Protein AF-A0A564YKY8-F1 (afdb_monomer_lite)

Secondary structure (DSSP, 8-state):
---GGGSTT-PPP--PPPP-----GGGS-HHHHHHHHTHHHHHHHHHHHHHH----TTS-HHHHHHHHHHHHHHHH-TTS-HHHHHHHHHHHHHHHHHHTHHHHHHHH--SS---GGGS-HHHHHHHHHHHHTTTS---HHHHH--S--

Structure (mmCIF, N/CA/C/O backbone):
data_AF-A0A564YKY8-F1
#
_entry.id   AF-A0A564YKY8-F1
#
loop_
_atom_site.group_PDB
_atom_site.id
_atom_site.type_symbol
_atom_site.label_atom_id
_atom_site.label_alt_id
_atom_site.label_comp_id
_atom_site.label_asym_id
_atom_site.label_entity_id
_atom_site.label_seq_id
_atom_site.pdbx_PDB_ins_code
_atom_site.Cartn_x
_atom_site.Cartn_y
_atom_site.Cartn_z
_atom_site.occupancy
_atom_site.B_iso_or_equiv
_atom_site.auth_seq_id
_atom_site.auth_comp_id
_atom_site.auth_asym_id
_atom_site.auth_atom_id
_atom_site.pdbx_PDB_model_num
ATOM 1 N N . MET A 1 1 ? 55.415 -27.452 -25.670 1.00 50.09 1 MET A N 1
ATOM 2 C CA . MET A 1 1 ? 54.863 -26.343 -24.866 1.00 50.09 1 MET A CA 1
ATOM 3 C C . MET A 1 1 ? 55.168 -25.037 -25.583 1.00 50.09 1 MET A C 1
ATOM 5 O O . MET A 1 1 ? 56.305 -24.812 -25.981 1.00 50.09 1 MET A O 1
ATOM 9 N N . HIS A 1 2 ? 54.107 -24.286 -25.865 1.00 62.62 2 HIS A N 1
ATOM 10 C CA . HIS A 1 2 ? 54.042 -23.061 -26.659 1.00 62.62 2 HIS A CA 1
ATOM 11 C C . HIS A 1 2 ? 55.139 -22.056 -26.311 1.00 62.62 2 HIS A C 1
ATOM 13 O O . HIS A 1 2 ? 55.292 -21.734 -25.142 1.00 62.62 2 HIS A O 1
ATOM 19 N N . ARG A 1 3 ? 55.863 -21.555 -27.324 1.00 77.81 3 ARG A N 1
ATOM 20 C CA . ARG A 1 3 ? 56.866 -20.481 -27.218 1.00 77.81 3 ARG A CA 1
ATOM 21 C C . ARG A 1 3 ? 56.165 -19.163 -26.854 1.00 77.81 3 ARG A C 1
ATOM 23 O O . ARG A 1 3 ? 55.639 -18.511 -27.757 1.00 77.81 3 ARG A O 1
ATOM 30 N N . PRO A 1 4 ? 56.144 -18.745 -25.575 1.00 74.38 4 PRO A N 1
ATOM 31 C CA . PRO A 1 4 ? 55.393 -17.562 -25.152 1.00 74.38 4 PRO A CA 1
ATOM 32 C C . PRO A 1 4 ? 56.036 -16.278 -25.688 1.00 74.38 4 PRO A C 1
ATOM 34 O O . PRO A 1 4 ? 55.355 -15.279 -25.891 1.00 74.38 4 PRO A O 1
ATOM 37 N N . SER A 1 5 ? 57.334 -16.340 -26.009 1.00 79.00 5 SER A N 1
ATOM 38 C CA . SER A 1 5 ? 58.112 -15.280 -26.655 1.00 79.00 5 SER A CA 1
ATOM 39 C C . SER A 1 5 ? 57.585 -14.859 -28.028 1.00 79.00 5 SER A C 1
ATOM 41 O O . SER A 1 5 ? 57.900 -13.764 -28.473 1.00 79.00 5 SER A O 1
ATOM 43 N N . LEU A 1 6 ? 56.771 -15.685 -28.697 1.00 77.75 6 LEU A N 1
ATOM 44 C CA . LEU A 1 6 ? 56.132 -15.302 -29.959 1.00 77.75 6 LEU A CA 1
ATOM 45 C C . LEU A 1 6 ? 54.982 -14.307 -29.754 1.00 77.75 6 LEU A C 1
ATOM 47 O O . LEU A 1 6 ? 54.617 -13.619 -30.696 1.00 77.75 6 LEU A O 1
ATOM 51 N N . TYR A 1 7 ? 54.426 -14.203 -28.543 1.00 74.56 7 TYR A N 1
ATOM 52 C CA . TYR A 1 7 ? 53.244 -13.385 -28.252 1.00 74.56 7 TYR A CA 1
ATOM 53 C C . TYR A 1 7 ? 53.557 -12.092 -27.482 1.00 74.56 7 TYR A C 1
ATOM 55 O O . TYR A 1 7 ? 52.662 -11.282 -27.258 1.00 74.56 7 TYR A O 1
ATOM 63 N N . THR A 1 8 ? 54.818 -11.858 -27.106 1.00 81.19 8 THR A N 1
ATOM 64 C CA . THR A 1 8 ? 55.238 -10.728 -26.252 1.00 81.19 8 THR A CA 1
ATOM 65 C C . THR A 1 8 ? 55.126 -9.353 -26.919 1.00 81.19 8 THR A C 1
ATOM 67 O O . THR A 1 8 ? 55.155 -8.343 -26.223 1.00 81.19 8 THR A O 1
ATOM 70 N N . GLY A 1 9 ? 54.972 -9.296 -28.247 1.00 79.06 9 GLY A N 1
ATOM 71 C CA . GLY A 1 9 ? 54.838 -8.054 -29.022 1.00 79.06 9 GLY A CA 1
ATOM 72 C C . GLY A 1 9 ? 53.466 -7.830 -29.663 1.00 79.06 9 GLY A C 1
ATOM 73 O O . GLY A 1 9 ? 53.285 -6.844 -30.378 1.00 79.06 9 GLY A O 1
ATOM 74 N N . PHE A 1 10 ? 52.496 -8.726 -29.450 1.00 78.00 10 PHE A N 1
ATOM 75 C CA . PHE A 1 10 ? 51.179 -8.590 -30.068 1.00 78.00 10 PHE A CA 1
ATOM 76 C C . PHE A 1 10 ? 50.370 -7.491 -29.375 1.00 78.00 10 PHE A C 1
ATOM 78 O O . PHE A 1 10 ? 49.970 -7.618 -28.219 1.00 78.00 10 PHE A O 1
ATOM 85 N N . ARG A 1 11 ? 50.085 -6.407 -30.105 1.00 78.62 11 ARG A N 1
ATOM 86 C CA . ARG A 1 11 ? 49.063 -5.439 -29.699 1.00 78.62 11 ARG A CA 1
ATOM 87 C C . ARG A 1 11 ? 47.701 -6.001 -30.073 1.00 78.62 11 ARG A C 1
ATOM 89 O O . ARG A 1 11 ? 47.469 -6.334 -31.234 1.00 78.62 11 ARG A O 1
ATOM 96 N N . LEU A 1 12 ? 46.804 -6.104 -29.093 1.00 75.88 12 LEU A N 1
ATOM 97 C CA . LEU A 1 12 ? 45.404 -6.397 -29.376 1.00 75.88 12 LEU A CA 1
ATOM 98 C C . LEU A 1 12 ? 44.888 -5.354 -30.383 1.00 75.88 12 LEU A C 1
ATOM 100 O O . LEU A 1 12 ? 45.153 -4.164 -30.188 1.00 75.88 12 LEU A O 1
ATOM 104 N N . PRO A 1 13 ? 44.159 -5.764 -31.436 1.00 80.56 13 PRO A N 1
ATOM 105 C CA . PRO A 1 13 ? 43.469 -4.803 -32.281 1.00 80.56 13 PRO A CA 1
ATOM 106 C C . PRO A 1 13 ? 42.573 -3.938 -31.395 1.00 80.56 13 PRO A C 1
ATOM 108 O O . PRO A 1 13 ? 42.022 -4.433 -30.406 1.00 80.56 13 PRO A O 1
ATOM 111 N N . ASN A 1 14 ? 42.450 -2.652 -31.732 1.00 75.94 14 ASN A N 1
ATOM 112 C CA . ASN A 1 14 ? 41.589 -1.724 -31.007 1.00 75.94 14 ASN A CA 1
ATOM 113 C C . ASN A 1 14 ? 40.176 -2.311 -30.965 1.00 75.94 14 ASN A C 1
ATOM 115 O O . ASN A 1 14 ? 39.461 -2.298 -31.967 1.00 75.94 14 ASN A O 1
ATOM 119 N N . LYS A 1 15 ? 39.804 -2.884 -29.814 1.00 76.19 15 LYS A N 1
ATOM 120 C CA . LYS A 1 15 ? 38.491 -3.481 -29.598 1.00 76.19 15 LYS A CA 1
ATOM 121 C C . LYS A 1 15 ? 37.486 -2.344 -29.630 1.00 76.19 15 LYS A C 1
ATOM 123 O O . LYS A 1 15 ? 37.312 -1.638 -28.641 1.00 76.19 15 LYS A O 1
ATOM 128 N N . LEU A 1 16 ? 36.860 -2.142 -30.783 1.00 79.06 16 LEU A N 1
ATOM 129 C CA . LEU A 1 16 ? 35.687 -1.294 -30.850 1.00 79.06 16 LEU A CA 1
ATOM 130 C C . LEU A 1 16 ? 34.611 -1.954 -29.980 1.00 79.06 16 LEU A C 1
ATOM 132 O O . LEU A 1 16 ? 34.445 -3.178 -30.056 1.00 79.06 16 LEU A O 1
ATOM 136 N N . PRO A 1 17 ? 33.911 -1.192 -29.124 1.00 81.56 17 PRO A N 1
ATOM 137 C CA . PRO A 1 17 ? 32.778 -1.741 -28.404 1.00 81.56 17 PRO A CA 1
ATOM 138 C C . PRO A 1 17 ? 31.786 -2.330 -29.419 1.00 81.56 17 PRO A C 1
ATOM 140 O O . PRO A 1 17 ? 31.650 -1.783 -30.521 1.00 81.56 17 PRO A O 1
ATOM 143 N N . PRO A 1 18 ? 31.099 -3.434 -29.075 1.00 81.19 18 PRO A N 1
ATOM 144 C CA . PRO A 1 18 ? 30.041 -3.972 -29.915 1.00 81.19 18 PRO A CA 1
ATOM 145 C C . PRO A 1 18 ? 29.064 -2.861 -30.299 1.00 81.19 18 PRO A C 1
ATOM 147 O O . PRO A 1 18 ? 28.774 -1.975 -29.485 1.00 81.19 18 PRO A O 1
ATOM 150 N N . LYS A 1 19 ? 28.562 -2.894 -31.537 1.00 80.81 19 LYS A N 1
ATOM 151 C CA . LYS A 1 19 ? 27.508 -1.969 -31.955 1.00 80.81 19 LYS A CA 1
ATOM 152 C C . LYS A 1 19 ? 26.340 -2.134 -30.986 1.00 80.81 19 LYS A C 1
ATOM 154 O O . LYS A 1 19 ? 25.860 -3.244 -30.775 1.00 80.81 19 LYS A O 1
ATOM 159 N N . LYS A 1 20 ? 25.932 -1.034 -30.353 1.00 79.06 20 LYS A N 1
ATOM 160 C CA . LYS A 1 20 ? 24.782 -1.018 -29.448 1.00 79.06 20 LYS A CA 1
ATOM 161 C C . LYS A 1 20 ? 23.521 -1.088 -30.299 1.00 79.06 20 LYS A C 1
ATOM 163 O O . LYS A 1 20 ? 22.988 -0.056 -30.694 1.00 79.06 20 LYS A O 1
ATOM 168 N N . GLU A 1 21 ? 23.098 -2.295 -30.635 1.00 79.56 21 GLU A N 1
ATOM 169 C CA . GLU A 1 21 ? 21.797 -2.512 -31.252 1.00 79.56 21 GLU A CA 1
ATOM 170 C C . GLU A 1 21 ? 20.733 -2.469 -30.146 1.00 79.56 21 GLU A C 1
ATOM 172 O O . GLU A 1 21 ? 20.902 -3.129 -29.115 1.00 79.56 21 GLU A O 1
ATOM 177 N N . PRO A 1 22 ? 19.686 -1.637 -30.280 1.00 80.00 22 PRO A N 1
ATOM 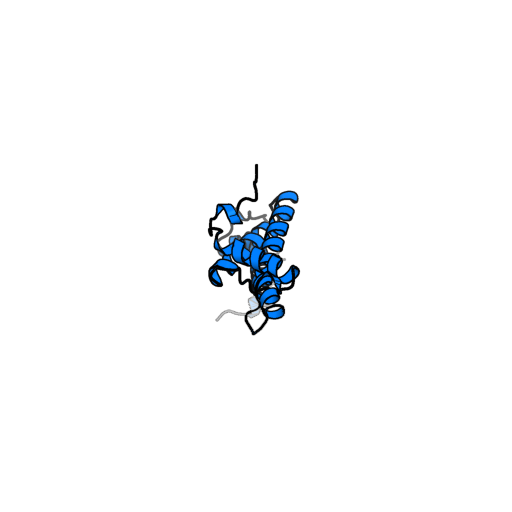178 C CA . PRO A 1 22 ? 18.639 -1.563 -29.274 1.00 80.00 22 PRO A CA 1
ATOM 179 C C . PRO A 1 22 ? 17.833 -2.866 -29.293 1.00 80.00 22 PRO A C 1
ATOM 181 O O . PRO A 1 22 ? 17.082 -3.119 -30.229 1.00 80.00 22 PRO A O 1
ATOM 184 N N . ILE A 1 23 ? 17.995 -3.683 -28.254 1.00 84.50 23 ILE A N 1
ATOM 185 C CA . ILE A 1 23 ? 17.176 -4.879 -28.029 1.00 84.50 23 ILE A CA 1
ATOM 186 C C . ILE A 1 23 ? 15.850 -4.430 -27.426 1.00 84.50 23 ILE A C 1
ATOM 188 O O . ILE A 1 23 ? 15.831 -3.606 -26.502 1.00 84.50 23 ILE A O 1
ATOM 192 N N . ARG A 1 24 ? 14.735 -4.954 -27.934 1.00 89.94 24 ARG A N 1
ATOM 193 C CA . ARG A 1 24 ? 13.430 -4.613 -27.374 1.00 89.94 24 ARG A CA 1
ATOM 194 C C . ARG A 1 24 ? 13.205 -5.371 -26.065 1.00 89.94 24 ARG A C 1
ATOM 196 O O . ARG A 1 24 ? 13.653 -6.499 -25.896 1.00 89.94 24 ARG A O 1
ATOM 203 N N . VAL A 1 25 ? 12.488 -4.762 -25.120 1.00 89.75 25 VAL A N 1
ATOM 204 C CA . VAL A 1 25 ? 12.258 -5.366 -23.792 1.00 89.75 25 VAL A CA 1
ATOM 205 C C . VAL A 1 25 ? 11.485 -6.689 -23.893 1.00 89.75 25 VAL A C 1
ATOM 207 O O . VAL A 1 25 ? 11.732 -7.594 -23.107 1.00 89.75 25 VAL A O 1
ATOM 210 N N . ASP A 1 26 ? 10.593 -6.821 -24.878 1.00 89.69 26 ASP A N 1
ATOM 211 C CA . ASP A 1 26 ? 9.815 -8.031 -25.172 1.00 89.69 26 ASP A CA 1
ATOM 212 C C . ASP A 1 26 ? 10.645 -9.197 -25.729 1.00 89.69 26 ASP A C 1
ATOM 214 O O . ASP A 1 26 ? 10.199 -10.339 -25.676 1.00 89.69 26 ASP A O 1
ATOM 218 N N . GLU A 1 27 ? 11.858 -8.934 -26.211 1.00 92.88 27 GLU A N 1
ATOM 219 C CA . GLU A 1 27 ? 12.774 -9.953 -26.739 1.00 92.88 27 GLU A CA 1
ATOM 220 C C . GLU A 1 27 ? 13.730 -10.494 -25.660 1.00 92.88 27 GLU A C 1
ATOM 222 O O . GLU A 1 27 ? 14.511 -11.414 -25.911 1.00 92.88 27 GLU A O 1
ATOM 227 N N . LEU A 1 28 ? 13.690 -9.929 -24.448 1.00 93.12 28 LEU A N 1
ATOM 228 C CA . LEU A 1 28 ? 14.561 -10.339 -23.352 1.00 93.12 28 LEU A CA 1
ATOM 229 C C . LEU A 1 28 ? 14.123 -11.687 -22.752 1.00 93.12 28 LEU A C 1
ATOM 231 O O . LEU A 1 28 ? 12.928 -11.948 -22.601 1.00 93.12 28 LEU A O 1
ATOM 235 N N . PRO A 1 29 ? 15.076 -12.520 -22.290 1.00 95.06 29 PRO A N 1
ATOM 236 C CA . PRO A 1 29 ? 14.767 -13.650 -21.420 1.00 95.06 29 PRO A CA 1
ATOM 237 C C . PRO A 1 29 ? 13.999 -13.202 -20.171 1.00 95.06 29 PRO A C 1
ATOM 239 O O . PRO A 1 29 ? 14.199 -12.086 -19.686 1.00 95.06 29 PRO A O 1
ATOM 242 N N . LEU A 1 30 ? 13.186 -14.097 -19.598 1.00 94.81 30 LEU A N 1
ATOM 243 C CA . LEU A 1 30 ? 12.297 -13.789 -18.469 1.00 94.81 30 LEU A CA 1
ATOM 244 C C . LEU A 1 30 ? 12.964 -12.982 -17.329 1.00 94.81 30 LEU A C 1
ATOM 246 O O . LEU A 1 30 ? 12.364 -11.992 -16.912 1.00 94.81 30 LEU A O 1
ATOM 250 N N . PRO A 1 31 ? 14.184 -13.306 -16.845 1.00 95.44 31 PRO A N 1
ATOM 251 C CA . PRO A 1 31 ? 14.837 -12.498 -15.811 1.00 95.44 31 PRO A CA 1
ATOM 252 C C . PRO A 1 31 ? 15.075 -11.044 -16.239 1.00 95.44 31 PRO A C 1
ATOM 254 O O . PRO A 1 31 ? 14.742 -10.128 -15.494 1.00 95.44 31 PRO A O 1
ATOM 257 N N . GLY A 1 32 ? 15.577 -10.830 -17.461 1.00 94.62 32 GLY A N 1
ATOM 258 C CA . GLY A 1 32 ? 15.814 -9.492 -18.006 1.00 94.62 32 GLY A CA 1
ATOM 259 C C . GLY A 1 32 ? 14.513 -8.732 -18.250 1.00 94.62 32 GLY A C 1
ATOM 260 O O . GLY A 1 32 ? 14.427 -7.547 -17.943 1.00 94.62 32 GLY A O 1
ATOM 261 N N . TYR A 1 33 ? 13.467 -9.417 -18.719 1.00 94.94 33 TYR A N 1
ATOM 262 C CA . TYR A 1 33 ? 12.140 -8.820 -18.851 1.00 94.94 33 TYR A CA 1
ATOM 263 C C . TYR A 1 33 ? 11.607 -8.328 -17.497 1.00 94.94 33 TYR A C 1
ATOM 265 O O . TYR A 1 33 ? 11.176 -7.180 -17.388 1.00 94.94 33 TYR A O 1
ATOM 273 N N . LEU A 1 34 ? 11.663 -9.155 -16.446 1.00 95.19 34 LEU A N 1
ATOM 274 C CA . LEU A 1 34 ? 11.177 -8.786 -15.110 1.00 95.19 34 LEU A CA 1
ATOM 275 C C . LEU A 1 34 ? 11.986 -7.639 -14.496 1.00 95.19 34 LEU A C 1
ATOM 277 O O . LEU A 1 34 ? 11.401 -6.709 -13.933 1.00 95.19 34 LEU A O 1
ATOM 281 N N . GLU A 1 35 ? 13.310 -7.683 -14.644 1.00 94.69 35 GLU A N 1
ATOM 282 C CA . GLU A 1 35 ? 14.221 -6.643 -14.164 1.00 94.69 35 GLU A CA 1
ATOM 283 C C . GLU A 1 35 ? 13.913 -5.280 -14.800 1.00 94.69 35 GLU A C 1
ATOM 285 O O . GLU A 1 35 ? 13.823 -4.272 -14.101 1.00 94.69 35 GLU A O 1
ATOM 290 N N . GLN A 1 36 ? 13.675 -5.252 -16.114 1.00 92.75 36 GLN A N 1
ATOM 291 C CA . GLN A 1 36 ? 13.434 -4.011 -16.853 1.00 92.75 36 GLN A CA 1
ATOM 292 C C . GLN A 1 36 ? 11.988 -3.498 -16.763 1.00 92.75 36 GLN A C 1
ATOM 294 O O . GLN A 1 36 ? 11.749 -2.315 -17.003 1.00 92.75 36 GLN A O 1
ATOM 299 N N . THR A 1 37 ? 11.010 -4.352 -16.442 1.00 92.62 37 THR A N 1
ATOM 300 C CA . THR A 1 37 ? 9.588 -3.959 -16.452 1.00 92.62 37 THR A CA 1
ATOM 301 C C . THR A 1 37 ? 9.015 -3.668 -15.073 1.00 92.62 37 THR A C 1
ATOM 303 O O . THR A 1 37 ? 8.419 -2.610 -14.883 1.00 92.62 37 THR A O 1
ATOM 306 N N . VAL A 1 38 ? 9.161 -4.590 -14.118 1.00 93.31 38 VAL A N 1
ATOM 307 C CA . VAL A 1 38 ? 8.400 -4.563 -12.856 1.00 93.31 38 VAL A CA 1
ATOM 308 C C . VAL A 1 38 ? 9.273 -4.482 -11.613 1.00 93.31 38 VAL A C 1
ATOM 310 O O . VAL A 1 38 ? 8.766 -4.111 -10.554 1.00 93.31 38 VAL A O 1
ATOM 313 N N . ALA A 1 39 ? 10.567 -4.801 -11.707 1.00 94.88 39 ALA A N 1
ATOM 314 C CA . ALA A 1 39 ? 11.423 -4.938 -10.530 1.00 94.88 39 ALA A CA 1
ATOM 315 C C . ALA A 1 39 ? 11.475 -3.665 -9.675 1.00 94.88 39 ALA A C 1
ATOM 317 O O . ALA A 1 39 ? 11.311 -3.738 -8.459 1.00 94.88 39 ALA A O 1
ATOM 318 N N . ASN A 1 40 ? 11.628 -2.493 -10.299 1.00 94.25 40 ASN A N 1
ATOM 319 C CA . ASN A 1 40 ? 11.680 -1.223 -9.572 1.00 94.25 40 ASN A CA 1
ATOM 320 C C . ASN A 1 40 ? 10.364 -0.909 -8.850 1.00 94.25 40 ASN A C 1
ATOM 322 O O . ASN A 1 40 ? 10.378 -0.650 -7.648 1.00 94.25 40 ASN A O 1
ATOM 326 N N . THR A 1 41 ? 9.230 -1.002 -9.550 1.00 95.06 41 THR A N 1
ATOM 327 C CA . THR A 1 41 ? 7.906 -0.740 -8.964 1.00 95.06 41 THR A CA 1
ATOM 328 C C . THR A 1 41 ? 7.550 -1.746 -7.874 1.00 95.06 41 THR A C 1
ATOM 330 O O . THR A 1 41 ? 6.979 -1.374 -6.854 1.00 95.06 41 THR A O 1
ATOM 333 N N . LEU A 1 42 ? 7.920 -3.018 -8.052 1.00 96.12 42 LEU A N 1
ATOM 334 C CA . LEU A 1 42 ? 7.662 -4.068 -7.071 1.00 96.12 42 LEU A CA 1
ATOM 335 C C . LEU A 1 42 ? 8.518 -3.888 -5.816 1.00 96.12 42 LEU A C 1
ATOM 337 O O . LEU A 1 42 ? 8.006 -4.012 -4.707 1.00 96.12 42 LEU A O 1
ATOM 341 N N . ARG A 1 43 ? 9.801 -3.548 -5.978 1.00 96.56 43 ARG A N 1
ATOM 342 C CA . ARG A 1 43 ? 10.700 -3.230 -4.862 1.00 96.56 43 ARG A CA 1
ATOM 343 C C . ARG A 1 43 ? 10.151 -2.072 -4.030 1.00 96.56 43 ARG A C 1
ATOM 345 O O . ARG A 1 43 ? 10.171 -2.145 -2.806 1.00 96.56 43 ARG A O 1
ATOM 352 N N . GLU A 1 44 ? 9.664 -1.021 -4.681 1.00 96.81 44 GLU A N 1
ATOM 353 C CA . GLU A 1 44 ? 9.080 0.141 -4.002 1.00 96.81 44 GLU A CA 1
ATOM 354 C C . GLU A 1 44 ? 7.774 -0.204 -3.283 1.00 96.81 44 GLU A C 1
ATOM 356 O O . GLU A 1 44 ? 7.641 0.119 -2.104 1.00 96.81 44 GLU A O 1
ATOM 361 N N . ALA A 1 45 ? 6.867 -0.942 -3.928 1.00 96.69 45 ALA A N 1
ATOM 362 C CA . ALA A 1 45 ? 5.624 -1.396 -3.304 1.00 96.69 45 ALA A CA 1
ATOM 363 C C . ALA A 1 45 ? 5.880 -2.316 -2.091 1.00 96.69 45 ALA A C 1
ATOM 365 O O . ALA A 1 45 ? 5.244 -2.171 -1.048 1.00 96.69 45 ALA A O 1
ATOM 366 N N . LEU A 1 46 ? 6.853 -3.230 -2.183 1.00 97.06 46 LEU A N 1
ATOM 367 C CA . LEU A 1 46 ? 7.266 -4.085 -1.063 1.00 97.06 46 LEU A CA 1
ATOM 368 C C . LEU A 1 46 ? 7.907 -3.278 0.075 1.00 97.06 46 LEU A C 1
ATOM 370 O O . LEU A 1 46 ? 7.646 -3.541 1.253 1.00 97.06 46 LEU A O 1
ATOM 374 N N . ALA A 1 47 ? 8.725 -2.276 -0.253 1.00 97.62 47 ALA A N 1
ATOM 375 C CA . ALA A 1 47 ? 9.311 -1.377 0.738 1.00 97.62 47 ALA A CA 1
ATOM 376 C C . ALA A 1 47 ? 8.227 -0.563 1.466 1.00 97.62 47 ALA A C 1
ATOM 378 O O . ALA A 1 47 ? 8.258 -0.464 2.692 1.00 97.62 47 ALA A O 1
ATOM 379 N N . ALA A 1 48 ? 7.232 -0.045 0.741 1.00 96.75 48 ALA A N 1
ATOM 380 C CA . ALA A 1 48 ? 6.084 0.639 1.331 1.00 96.75 48 ALA A CA 1
ATOM 381 C C . ALA A 1 48 ? 5.280 -0.303 2.243 1.00 96.75 48 ALA A C 1
ATOM 383 O O . ALA A 1 48 ? 5.062 0.004 3.416 1.00 96.75 48 ALA A O 1
ATOM 384 N N . CYS A 1 49 ? 4.946 -1.503 1.756 1.00 96.62 49 CYS A N 1
ATOM 385 C CA . CYS A 1 49 ? 4.183 -2.497 2.513 1.00 96.62 49 CYS A CA 1
ATOM 386 C C . CYS A 1 49 ? 4.898 -2.937 3.800 1.00 96.62 49 CYS A C 1
ATOM 388 O O . CYS A 1 49 ? 4.262 -3.100 4.839 1.00 96.62 49 CYS A O 1
ATOM 390 N N . SER A 1 50 ? 6.220 -3.120 3.756 1.00 95.12 50 SER A N 1
ATOM 391 C CA . SER A 1 50 ? 7.014 -3.522 4.928 1.00 95.12 50 SER A CA 1
ATOM 392 C C . SER A 1 50 ? 7.189 -2.402 5.955 1.00 95.12 50 SER A C 1
ATOM 394 O O . SER A 1 50 ? 7.272 -2.685 7.154 1.00 95.12 50 SER A O 1
ATOM 396 N N . LYS A 1 51 ? 7.216 -1.142 5.503 1.00 95.75 51 LYS A N 1
ATOM 397 C CA . LYS A 1 51 ? 7.241 0.039 6.371 1.00 95.75 51 LYS A CA 1
ATOM 398 C C . LYS A 1 51 ? 5.896 0.252 7.066 1.00 95.75 51 LYS A C 1
ATOM 400 O O . LYS A 1 51 ? 5.888 0.510 8.264 1.00 95.75 51 LYS A O 1
ATOM 405 N N . PHE A 1 52 ? 4.793 0.148 6.325 1.00 94.69 52 PHE A N 1
ATOM 406 C CA . PHE A 1 52 ? 3.448 0.405 6.844 1.00 94.69 52 PHE A CA 1
ATOM 407 C C . PHE A 1 52 ? 2.877 -0.774 7.647 1.00 94.69 52 PHE A C 1
ATOM 409 O O . PHE A 1 52 ? 2.215 -0.556 8.652 1.00 94.69 52 PHE A O 1
ATOM 416 N N . ARG A 1 53 ? 3.178 -2.021 7.252 1.00 93.81 53 ARG A N 1
ATOM 417 C CA . ARG A 1 53 ? 2.674 -3.265 7.875 1.00 93.81 53 ARG A CA 1
ATOM 418 C C . ARG A 1 53 ? 1.140 -3.290 7.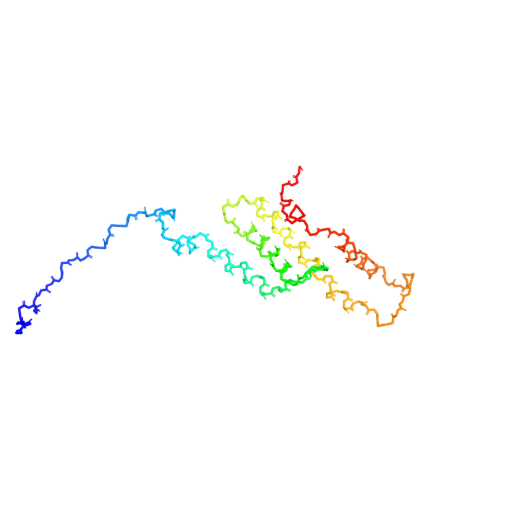979 1.00 93.81 53 ARG A C 1
ATOM 420 O O . ARG A 1 53 ? 0.593 -3.352 9.079 1.00 93.81 53 ARG A O 1
ATOM 427 N N . PRO A 1 54 ? 0.438 -3.266 6.834 1.00 93.50 54 PRO A N 1
ATOM 428 C CA . PRO A 1 54 ? -1.008 -3.094 6.796 1.00 93.50 54 PRO A CA 1
ATOM 429 C C . PRO A 1 54 ? -1.752 -4.207 7.537 1.00 93.50 54 PRO A C 1
ATOM 431 O O . PRO A 1 54 ? -1.637 -5.389 7.199 1.00 93.50 54 PRO A O 1
ATOM 434 N N . LYS A 1 55 ? -2.602 -3.811 8.486 1.00 93.44 55 LYS A N 1
ATOM 435 C CA . LYS A 1 55 ? -3.625 -4.671 9.080 1.00 93.44 55 LYS A CA 1
ATOM 436 C C . LYS A 1 55 ? -4.987 -4.017 8.896 1.00 93.44 55 LYS A C 1
ATOM 438 O O . LYS A 1 55 ? -5.389 -3.160 9.673 1.00 93.44 55 LYS A O 1
ATOM 443 N N . TYR A 1 56 ? -5.700 -4.443 7.861 1.00 93.44 56 TYR A N 1
ATOM 444 C CA . TYR A 1 56 ? -7.029 -3.920 7.594 1.00 93.44 56 TYR A CA 1
ATOM 445 C C . TYR A 1 56 ? -8.056 -4.579 8.534 1.00 93.44 56 TYR A C 1
ATOM 447 O O . TYR A 1 56 ? -7.972 -5.796 8.768 1.00 93.44 56 TYR A O 1
ATOM 455 N N . PRO A 1 57 ? -9.027 -3.821 9.074 1.00 93.12 57 PRO A N 1
ATOM 456 C CA . PRO A 1 57 ? -10.095 -4.365 9.906 1.00 93.12 57 PRO A CA 1
ATOM 457 C C . PRO A 1 57 ? -10.794 -5.564 9.255 1.00 93.12 57 PRO A C 1
ATOM 459 O O . PRO A 1 57 ? -11.133 -5.530 8.078 1.00 93.12 57 PRO A O 1
ATOM 462 N N . PHE A 1 58 ? -11.016 -6.629 10.029 1.00 92.25 58 PHE A N 1
ATOM 463 C CA . PHE A 1 58 ? -11.727 -7.852 9.607 1.00 92.25 58 PHE A CA 1
ATOM 464 C C . PHE A 1 58 ? -11.089 -8.671 8.469 1.00 92.25 58 PHE A C 1
ATOM 466 O O . PHE A 1 58 ? -11.632 -9.710 8.104 1.00 92.25 58 PHE A O 1
ATOM 473 N N . LEU A 1 59 ? -9.914 -8.289 7.958 1.00 93.00 59 LEU A N 1
ATOM 474 C CA . LEU A 1 59 ? -9.160 -9.079 6.978 1.00 93.00 59 LEU A CA 1
ATOM 475 C C . LEU A 1 59 ? -7.973 -9.789 7.626 1.00 93.00 59 LEU A C 1
ATOM 477 O O . LEU A 1 59 ? -7.453 -9.359 8.658 1.00 93.00 59 LEU A O 1
ATOM 481 N N . SER A 1 60 ? -7.489 -10.875 7.018 1.00 93.50 60 SER A N 1
ATOM 482 C CA . SER A 1 60 ? -6.230 -11.491 7.451 1.00 93.50 60 SER A CA 1
ATOM 483 C C . SER A 1 60 ? -5.043 -10.548 7.170 1.00 93.50 60 SER A C 1
ATOM 485 O O . SER A 1 60 ? -5.125 -9.704 6.268 1.00 93.50 60 SER A O 1
ATOM 487 N N . PRO A 1 61 ? -3.935 -10.640 7.933 1.00 93.06 61 PRO A N 1
ATOM 488 C CA . PRO A 1 61 ? -2.741 -9.833 7.661 1.00 93.06 61 PRO A CA 1
ATOM 489 C C . PRO A 1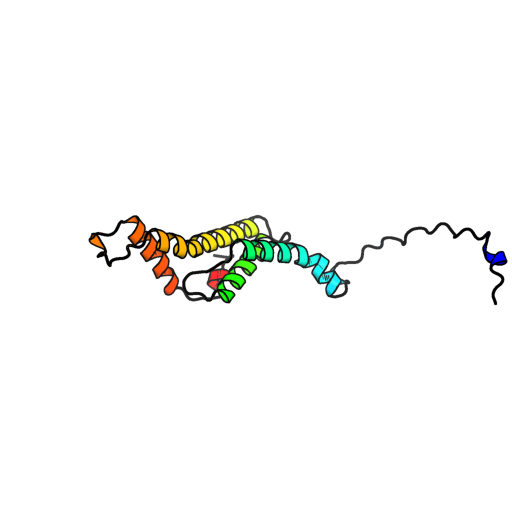 61 ? -2.199 -10.059 6.242 1.00 93.06 61 PRO A C 1
ATOM 491 O O . PRO A 1 61 ? -1.884 -9.103 5.542 1.00 93.06 61 PRO A O 1
ATOM 494 N N . GLU A 1 62 ? -2.177 -11.314 5.786 1.00 94.94 62 GLU A N 1
ATOM 495 C CA . GLU A 1 62 ? -1.745 -11.681 4.432 1.00 94.94 62 GLU A CA 1
ATOM 496 C C . GLU A 1 62 ? -2.610 -11.012 3.363 1.00 94.94 62 GLU A C 1
ATOM 498 O O . GLU A 1 62 ? -2.094 -10.397 2.430 1.00 94.94 62 GLU A O 1
ATOM 503 N N . ARG A 1 63 ? -3.938 -11.065 3.524 1.00 94.06 63 ARG A N 1
ATOM 504 C CA . ARG A 1 63 ? -4.869 -10.456 2.574 1.00 94.06 63 ARG A CA 1
ATOM 505 C C . ARG A 1 63 ? -4.750 -8.934 2.553 1.00 94.06 63 ARG A C 1
ATOM 507 O O . ARG A 1 63 ? -4.731 -8.345 1.476 1.00 94.06 63 ARG A O 1
ATOM 514 N N . SER A 1 64 ? -4.600 -8.316 3.725 1.00 94.88 64 SER A N 1
ATOM 515 C CA . SER A 1 64 ? -4.375 -6.870 3.863 1.00 94.88 64 SER A CA 1
ATOM 516 C C . SER A 1 64 ? -3.109 -6.428 3.125 1.00 94.88 64 SER A C 1
ATOM 518 O O . SER A 1 64 ? -3.140 -5.451 2.380 1.00 94.88 64 SER A O 1
ATOM 520 N N . ALA A 1 65 ? -2.014 -7.180 3.278 1.00 96.12 65 ALA A N 1
ATOM 521 C CA . ALA A 1 65 ? -0.756 -6.918 2.588 1.00 96.12 65 ALA A CA 1
ATOM 522 C C . ALA A 1 65 ? -0.878 -7.070 1.066 1.00 96.12 65 ALA A C 1
ATOM 524 O O . ALA A 1 65 ? -0.385 -6.218 0.332 1.00 96.12 65 ALA A O 1
ATOM 525 N N . LEU A 1 66 ? -1.572 -8.108 0.584 1.00 95.06 66 LEU A N 1
ATOM 526 C CA . LEU A 1 66 ? -1.801 -8.311 -0.851 1.00 95.06 66 LEU A CA 1
ATOM 527 C C . LEU A 1 66 ? -2.610 -7.170 -1.477 1.00 95.06 66 LEU A C 1
ATOM 529 O O . LEU A 1 66 ? -2.244 -6.682 -2.546 1.00 95.06 66 LEU A O 1
ATOM 533 N N . ILE A 1 67 ? -3.682 -6.728 -0.810 1.00 94.44 67 ILE A N 1
ATOM 534 C CA . ILE A 1 67 ? -4.499 -5.600 -1.276 1.00 94.44 67 ILE A CA 1
ATOM 535 C C . ILE A 1 67 ? -3.649 -4.330 -1.317 1.00 94.44 67 ILE A C 1
ATOM 537 O O . ILE A 1 67 ? -3.578 -3.682 -2.358 1.00 94.44 67 ILE A O 1
ATOM 541 N N . TYR A 1 68 ? -2.951 -4.009 -0.225 1.00 95.69 68 TYR A N 1
ATOM 542 C CA . TYR A 1 68 ? -2.090 -2.829 -0.155 1.00 95.69 68 TYR A CA 1
ATOM 543 C C . TYR A 1 68 ? -1.025 -2.825 -1.261 1.00 95.69 68 TYR A C 1
ATOM 545 O O . TYR A 1 68 ? -0.867 -1.835 -1.971 1.00 95.69 68 TYR A O 1
ATOM 553 N N . LEU A 1 69 ? -0.352 -3.958 -1.474 1.00 95.81 69 LEU A N 1
ATOM 554 C CA . LEU A 1 69 ? 0.664 -4.111 -2.514 1.00 95.81 69 LEU A CA 1
ATOM 555 C C . LEU A 1 69 ? 0.071 -3.911 -3.916 1.00 95.81 69 LEU A C 1
ATOM 557 O O . LEU A 1 69 ? 0.673 -3.229 -4.744 1.00 95.81 69 LEU A O 1
ATOM 561 N N . ALA A 1 70 ? -1.119 -4.452 -4.186 1.00 93.94 70 ALA A N 1
ATOM 562 C CA . ALA A 1 70 ? -1.806 -4.253 -5.460 1.00 93.94 70 ALA A CA 1
ATOM 563 C C . ALA A 1 70 ? -2.178 -2.776 -5.699 1.00 93.94 70 ALA A C 1
ATOM 565 O O . ALA A 1 70 ? -1.984 -2.264 -6.808 1.00 93.94 70 ALA A O 1
ATOM 566 N N . LEU A 1 71 ? -2.672 -2.079 -4.667 1.00 93.94 71 LEU A N 1
ATOM 567 C CA . LEU A 1 71 ? -2.979 -0.646 -4.730 1.00 93.94 71 LEU A CA 1
ATOM 568 C C . LEU A 1 71 ? -1.712 0.182 -5.011 1.00 93.94 71 LEU A C 1
ATOM 570 O O . LEU A 1 71 ? -1.720 1.032 -5.907 1.00 93.94 71 LEU A O 1
ATOM 574 N N . GLU A 1 72 ? -0.616 -0.113 -4.309 1.00 95.38 72 GLU A N 1
ATOM 575 C CA . GLU A 1 72 ? 0.692 0.530 -4.487 1.00 95.38 72 GLU A CA 1
ATOM 576 C C . GLU A 1 72 ? 1.262 0.319 -5.894 1.00 95.38 72 GLU A C 1
ATOM 578 O O . GLU A 1 72 ? 1.626 1.280 -6.573 1.00 95.38 72 GLU A O 1
ATOM 583 N N . LEU A 1 73 ? 1.256 -0.916 -6.408 1.00 94.81 73 LEU A N 1
ATOM 584 C CA . LEU A 1 73 ? 1.711 -1.203 -7.774 1.00 94.81 73 LEU A CA 1
ATOM 585 C C . LEU A 1 73 ? 0.953 -0.375 -8.818 1.00 94.81 73 LEU A C 1
ATOM 587 O O . LEU A 1 73 ? 1.539 0.109 -9.790 1.00 94.81 73 LEU A O 1
ATOM 591 N N . LYS A 1 74 ? -0.351 -0.172 -8.616 1.00 92.38 74 LYS A N 1
ATOM 592 C CA . LYS A 1 74 ? -1.174 0.637 -9.519 1.00 92.38 74 LYS A CA 1
ATOM 593 C C . LYS A 1 74 ? -0.896 2.133 -9.380 1.00 92.38 74 LYS A C 1
ATOM 595 O O . LYS A 1 74 ? -0.915 2.850 -10.380 1.00 92.38 74 LYS A O 1
ATOM 600 N N . ALA A 1 75 ? -0.616 2.601 -8.166 1.00 94.12 75 ALA A N 1
ATOM 601 C CA . ALA A 1 75 ? -0.225 3.979 -7.887 1.00 94.12 75 ALA A CA 1
ATOM 602 C C . ALA A 1 75 ? 1.160 4.334 -8.458 1.00 94.12 75 ALA A C 1
ATOM 604 O O . ALA A 1 75 ? 1.369 5.472 -8.896 1.00 94.12 75 ALA A O 1
ATOM 605 N N . LEU A 1 76 ? 2.079 3.364 -8.483 1.00 94.50 76 LEU A N 1
ATOM 606 C CA . LEU A 1 76 ? 3.463 3.513 -8.937 1.00 94.50 76 LEU A CA 1
ATOM 607 C C . LEU A 1 76 ? 3.665 3.225 -10.429 1.00 94.50 76 LEU A C 1
ATOM 609 O O . LEU A 1 76 ? 4.715 3.567 -10.965 1.00 94.50 76 LEU A O 1
ATOM 613 N N . ASN A 1 77 ? 2.687 2.634 -11.124 1.00 92.81 77 ASN A N 1
ATOM 614 C CA . ASN A 1 77 ? 2.835 2.253 -12.530 1.00 92.81 77 ASN A CA 1
ATOM 615 C C . ASN A 1 77 ? 3.102 3.476 -13.440 1.00 92.81 77 ASN A C 1
ATOM 617 O O . ASN A 1 77 ? 2.164 4.228 -13.726 1.00 92.81 77 ASN A O 1
ATOM 621 N N . PRO A 1 78 ? 4.320 3.648 -13.994 1.00 89.19 78 PRO A N 1
ATOM 622 C CA . PRO A 1 78 ? 4.679 4.828 -14.783 1.00 89.19 78 PRO A CA 1
ATOM 623 C C . PRO A 1 78 ? 3.958 4.887 -16.135 1.00 89.19 78 PRO A C 1
ATOM 625 O O . PRO A 1 78 ? 3.831 5.959 -16.720 1.00 89.19 78 PRO A O 1
ATOM 628 N N . ARG A 1 79 ? 3.459 3.748 -16.631 1.00 90.25 79 ARG A N 1
ATOM 629 C CA . ARG A 1 79 ? 2.723 3.656 -17.902 1.00 90.25 79 ARG A CA 1
ATOM 630 C C . ARG A 1 79 ? 1.254 4.049 -17.747 1.00 90.25 79 ARG A C 1
ATOM 632 O O . ARG A 1 79 ? 0.576 4.271 -18.745 1.00 90.25 79 ARG A O 1
ATOM 639 N N . SER A 1 80 ? 0.749 4.116 -16.514 1.00 90.62 80 SER A N 1
ATOM 640 C CA . SER A 1 80 ? -0.620 4.556 -16.249 1.00 90.62 80 SER A CA 1
ATOM 641 C C . SER A 1 80 ? -0.730 6.081 -16.361 1.00 90.62 80 SER A C 1
ATOM 643 O O . SER A 1 80 ? 0.135 6.775 -15.826 1.00 90.62 80 SER A O 1
ATOM 645 N N . PRO A 1 81 ? -1.797 6.624 -16.974 1.00 93.25 81 PRO A N 1
ATOM 646 C CA . PRO A 1 81 ? -2.096 8.053 -16.975 1.00 93.25 81 PRO A CA 1
ATOM 647 C C . PRO A 1 81 ? -2.076 8.685 -15.579 1.00 93.25 81 PRO A C 1
ATOM 649 O O . PRO A 1 81 ? -2.514 8.077 -14.599 1.00 93.25 81 PRO A O 1
ATOM 652 N N . ASP A 1 82 ? -1.648 9.946 -15.499 1.00 92.50 82 ASP A N 1
ATOM 653 C CA . ASP A 1 82 ? -1.508 10.693 -14.243 1.00 92.50 82 ASP A CA 1
ATOM 654 C C . ASP A 1 82 ? -2.779 10.686 -13.387 1.00 92.50 82 ASP A C 1
ATOM 656 O O . ASP A 1 82 ? -2.706 10.516 -12.168 1.00 92.50 82 ASP A O 1
ATOM 660 N N . TYR A 1 83 ? -3.951 10.840 -14.008 1.00 90.88 83 TYR A N 1
ATOM 661 C CA . TYR A 1 83 ? -5.226 10.853 -13.291 1.00 90.88 83 TYR A CA 1
ATOM 662 C C . TYR A 1 83 ? -5.538 9.495 -12.634 1.00 90.88 83 TYR A C 1
ATOM 664 O O . TYR A 1 83 ? -5.995 9.466 -11.490 1.00 90.88 83 TYR A O 1
ATOM 672 N N . LEU A 1 84 ? -5.220 8.373 -13.297 1.00 90.75 84 LEU A N 1
ATOM 673 C CA . LEU A 1 84 ? -5.394 7.029 -12.734 1.00 90.75 84 LEU A CA 1
ATOM 674 C C . LEU A 1 84 ? -4.415 6.772 -11.594 1.00 90.75 84 LEU A C 1
ATOM 676 O O . LEU A 1 84 ? -4.818 6.207 -10.578 1.00 90.75 84 LEU A O 1
ATOM 680 N N . ARG A 1 85 ? -3.162 7.234 -11.715 1.00 92.31 85 ARG A N 1
ATOM 681 C CA . ARG A 1 85 ? -2.182 7.140 -10.620 1.00 92.31 85 ARG A CA 1
ATOM 682 C C . ARG A 1 85 ? -2.638 7.944 -9.405 1.00 92.31 85 ARG A C 1
ATOM 684 O O . ARG A 1 85 ? -2.580 7.445 -8.287 1.00 92.31 85 ARG A O 1
ATOM 691 N N . ARG A 1 86 ? -3.153 9.164 -9.607 1.00 92.31 86 ARG A N 1
ATOM 692 C CA . ARG A 1 86 ? -3.721 9.988 -8.522 1.00 92.31 86 ARG A CA 1
ATOM 693 C C . ARG A 1 86 ? -4.917 9.309 -7.859 1.00 92.31 86 ARG A C 1
ATOM 695 O O . ARG A 1 86 ? -5.005 9.327 -6.637 1.00 92.31 86 ARG A O 1
ATOM 702 N N . ARG A 1 87 ? -5.816 8.696 -8.635 1.00 91.50 87 ARG A N 1
ATOM 703 C CA . ARG A 1 87 ? -6.952 7.941 -8.086 1.00 91.50 87 ARG A CA 1
ATOM 704 C C . ARG A 1 87 ? -6.474 6.737 -7.276 1.00 91.50 87 ARG A C 1
ATOM 706 O O . ARG A 1 87 ? -6.899 6.589 -6.140 1.00 91.50 87 ARG A O 1
ATOM 713 N N . ALA A 1 88 ? -5.548 5.938 -7.805 1.00 91.88 88 ALA A N 1
ATOM 714 C CA . ALA A 1 88 ? -4.962 4.811 -7.078 1.00 91.88 88 ALA A CA 1
ATOM 715 C C . ALA A 1 88 ? -4.297 5.257 -5.762 1.00 91.88 88 ALA A C 1
ATOM 717 O O . ALA A 1 88 ? -4.564 4.661 -4.725 1.00 91.88 88 ALA A O 1
ATOM 718 N N . LYS A 1 89 ? -3.546 6.369 -5.766 1.00 93.62 89 LYS A N 1
ATOM 719 C CA . LYS A 1 89 ? -2.981 6.961 -4.539 1.00 93.62 89 LYS A CA 1
ATOM 720 C C . LYS A 1 89 ? -4.043 7.338 -3.504 1.00 93.62 89 LYS A C 1
ATOM 722 O O . LYS A 1 89 ? -3.822 7.124 -2.321 1.00 93.62 89 LYS A O 1
ATOM 727 N N . LYS A 1 90 ? -5.203 7.855 -3.925 1.00 93.88 90 LYS A N 1
ATOM 728 C CA . LYS A 1 90 ? -6.318 8.119 -2.997 1.00 93.88 90 LYS A CA 1
ATOM 729 C C . LYS A 1 90 ? -6.846 6.835 -2.356 1.00 93.88 90 LYS A C 1
ATOM 731 O O . LYS A 1 90 ? -7.139 6.839 -1.170 1.00 93.88 90 LYS A O 1
ATOM 736 N N . HIS A 1 91 ? -6.943 5.743 -3.113 1.00 92.25 91 HIS A N 1
ATOM 737 C CA . HIS A 1 91 ? -7.361 4.453 -2.556 1.00 92.25 91 HIS A CA 1
ATOM 738 C C . HIS A 1 91 ? -6.332 3.884 -1.573 1.00 92.25 91 HIS A C 1
ATOM 740 O O . HIS A 1 91 ? -6.732 3.346 -0.546 1.00 92.25 91 HIS A O 1
ATOM 746 N N . VAL A 1 92 ? -5.030 4.048 -1.843 1.00 94.31 92 VAL A N 1
ATOM 747 C CA . VAL A 1 92 ? -3.973 3.721 -0.868 1.00 94.31 92 VAL A CA 1
ATOM 748 C C . VAL A 1 92 ? -4.192 4.509 0.426 1.00 94.31 92 VAL A C 1
ATOM 750 O O . VAL A 1 92 ? -4.274 3.909 1.489 1.00 94.31 92 VAL A O 1
ATOM 753 N N . GLN A 1 93 ? -4.381 5.830 0.342 1.00 94.75 93 GLN A N 1
ATOM 754 C CA . GLN A 1 93 ? -4.605 6.679 1.521 1.00 94.75 93 GLN A CA 1
ATOM 755 C C . GLN A 1 93 ? -5.842 6.256 2.323 1.00 94.75 93 GLN A C 1
ATOM 757 O O . GLN A 1 93 ? -5.761 6.087 3.532 1.00 94.75 93 GLN A O 1
ATOM 762 N N . GLN A 1 94 ? -6.969 6.003 1.654 1.00 93.06 94 GLN A N 1
ATOM 763 C CA . GLN A 1 94 ? -8.191 5.517 2.308 1.00 93.06 94 GLN A CA 1
ATOM 764 C C . GLN A 1 94 ? -7.983 4.165 3.003 1.00 93.06 94 GLN A C 1
ATOM 766 O O . GLN A 1 94 ? -8.547 3.904 4.070 1.00 93.06 94 GLN A O 1
ATOM 771 N N . PHE A 1 95 ? -7.180 3.289 2.398 1.00 94.06 95 PHE A N 1
ATOM 772 C CA . PHE A 1 95 ? -6.823 2.005 2.985 1.00 94.06 95 PHE A CA 1
ATOM 773 C C . PHE A 1 95 ? -5.955 2.184 4.240 1.00 94.06 95 PHE A C 1
ATOM 775 O O . PHE A 1 95 ? -6.200 1.521 5.251 1.00 94.06 95 PHE A O 1
ATOM 782 N N . GLU A 1 96 ? -4.973 3.087 4.199 1.00 94.81 96 GLU A N 1
ATOM 783 C CA . GLU A 1 96 ? -4.120 3.422 5.346 1.00 94.81 96 GLU A CA 1
ATOM 784 C C . GLU A 1 96 ? -4.939 4.032 6.493 1.00 94.81 96 GLU A C 1
ATOM 786 O O . GLU A 1 96 ? -4.842 3.572 7.629 1.00 94.81 96 GLU A O 1
ATOM 791 N N . GLU A 1 97 ? -5.821 4.989 6.190 1.00 93.38 97 GLU A N 1
ATOM 792 C CA . GLU A 1 97 ? -6.745 5.602 7.155 1.00 93.38 97 GLU A CA 1
ATOM 793 C C . GLU A 1 97 ? -7.629 4.555 7.844 1.00 93.38 97 GLU A C 1
ATOM 795 O O . GLU A 1 97 ? -7.748 4.549 9.068 1.00 93.38 97 GLU A O 1
ATOM 800 N N . SER A 1 98 ? -8.196 3.629 7.066 1.00 92.56 98 SER A N 1
ATOM 801 C CA . SER A 1 98 ? -9.030 2.545 7.599 1.00 92.56 98 SER A CA 1
ATOM 802 C C . SER A 1 98 ? -8.232 1.562 8.462 1.00 92.56 98 SER A C 1
ATOM 804 O O . SER A 1 98 ? -8.757 1.025 9.436 1.00 92.56 98 SER A O 1
ATOM 806 N N . SER A 1 99 ? -6.968 1.309 8.112 1.00 92.06 99 SER A N 1
ATOM 807 C CA . SER A 1 99 ? -6.083 0.423 8.881 1.00 92.06 99 SER A CA 1
ATOM 808 C C . SER A 1 99 ? -5.714 1.043 10.233 1.00 92.06 99 SER A C 1
ATOM 810 O O . SER A 1 99 ? -5.711 0.346 11.247 1.00 92.06 99 SER A O 1
ATOM 812 N N . ASN A 1 100 ? -5.520 2.366 10.274 1.00 92.44 100 ASN A N 1
ATOM 813 C CA . ASN A 1 100 ? -5.216 3.112 11.499 1.00 92.44 100 ASN A CA 1
ATOM 814 C C . ASN A 1 100 ? -6.382 3.158 12.502 1.00 92.44 100 ASN A C 1
ATOM 816 O O . ASN A 1 100 ? -6.171 3.536 13.654 1.00 92.44 100 ASN A O 1
ATOM 820 N N . PHE A 1 101 ? -7.606 2.767 12.120 1.00 91.94 101 PHE A N 1
ATOM 821 C CA . PHE A 1 101 ? -8.722 2.684 13.070 1.00 91.94 101 PHE A CA 1
ATOM 822 C C . PHE A 1 101 ? -8.435 1.735 14.231 1.00 91.94 101 PHE A C 1
ATOM 824 O O . PHE A 1 101 ? -8.923 1.977 15.330 1.00 91.94 101 PHE A O 1
ATOM 831 N N . ILE A 1 102 ? -7.650 0.676 14.013 1.00 89.62 102 ILE A N 1
ATOM 832 C CA . ILE A 1 102 ? -7.289 -0.267 15.077 1.00 89.62 102 ILE A CA 1
ATOM 833 C C . ILE A 1 102 ? -6.464 0.451 16.148 1.00 89.62 102 ILE A C 1
ATOM 835 O O . ILE A 1 102 ? -6.828 0.405 17.320 1.00 89.62 102 ILE A O 1
ATOM 839 N N . ASP A 1 103 ? -5.413 1.164 15.744 1.00 90.69 103 ASP A N 1
ATOM 840 C CA . ASP A 1 103 ? -4.537 1.887 16.670 1.00 90.69 103 ASP A CA 1
ATOM 841 C C . ASP A 1 103 ? -5.297 3.011 17.388 1.00 90.69 103 ASP A C 1
ATOM 843 O O . ASP A 1 103 ? -5.244 3.120 18.612 1.00 90.69 103 ASP A O 1
ATOM 847 N N . GLN A 1 104 ? -6.110 3.777 16.651 1.00 91.06 104 GLN A N 1
ATOM 848 C CA . GLN A 1 104 ? -6.947 4.832 17.234 1.00 91.06 104 GLN A CA 1
ATOM 849 C C . GLN A 1 104 ? -7.962 4.283 18.244 1.00 91.06 104 GLN A C 1
ATOM 851 O O . GLN A 1 104 ? -8.238 4.920 19.262 1.00 91.06 104 GLN A O 1
ATOM 856 N N . LEU A 1 105 ? -8.543 3.109 17.982 1.00 90.19 105 LEU A N 1
ATOM 857 C CA . LEU A 1 105 ? -9.453 2.465 18.926 1.00 90.19 105 LEU A CA 1
ATOM 858 C C . LEU A 1 105 ? -8.707 2.015 20.177 1.00 90.19 105 LEU A C 1
ATOM 860 O O . LEU A 1 105 ? -9.198 2.261 21.271 1.00 90.19 105 LEU A O 1
ATOM 864 N N . VAL A 1 106 ? -7.522 1.421 20.042 1.00 89.00 106 VAL A N 1
ATOM 865 C CA . VAL A 1 106 ? -6.710 1.009 21.197 1.00 89.00 106 VAL A CA 1
ATOM 866 C C . VAL A 1 106 ? -6.373 2.202 22.098 1.00 89.00 106 VAL A C 1
ATOM 868 O O . VAL A 1 106 ? -6.438 2.073 23.317 1.00 89.00 106 VAL A O 1
ATOM 871 N N . GLU A 1 107 ? -6.078 3.370 21.525 1.00 89.75 107 GLU A N 1
ATOM 872 C CA . GLU A 1 107 ? -5.777 4.587 22.293 1.00 89.75 107 GLU A CA 1
ATOM 873 C C . GLU A 1 107 ? -7.003 5.200 22.987 1.00 89.75 107 GLU A C 1
ATOM 875 O O . GLU A 1 107 ? -6.881 5.804 24.053 1.00 89.75 107 GLU A O 1
ATOM 880 N N . THR A 1 108 ? -8.186 5.078 22.382 1.00 88.56 108 THR A N 1
ATOM 881 C CA . THR A 1 108 ? -9.405 5.767 22.843 1.00 88.56 108 THR A CA 1
ATOM 882 C C . THR A 1 108 ? -10.356 4.883 23.646 1.00 88.56 108 THR A C 1
ATOM 884 O O . THR A 1 108 ? -11.287 5.402 24.269 1.00 88.56 108 THR A O 1
ATOM 887 N N . MET A 1 109 ? -10.161 3.563 23.636 1.00 85.25 109 MET A N 1
ATOM 888 C CA . MET A 1 109 ? -11.086 2.618 24.251 1.00 85.25 109 MET A CA 1
ATOM 889 C C . MET A 1 109 ? -10.958 2.623 25.782 1.00 85.25 109 MET A C 1
ATOM 891 O O . MET A 1 109 ? -9.866 2.416 26.314 1.00 85.25 109 MET A O 1
ATOM 895 N N . PRO A 1 110 ? -12.067 2.822 26.518 1.00 85.12 110 PRO A N 1
ATOM 896 C CA . PRO A 1 110 ? -12.058 2.669 27.965 1.00 85.12 110 PRO A CA 1
ATOM 897 C C . PRO A 1 110 ? -11.882 1.191 28.340 1.00 85.12 110 PRO A C 1
ATOM 899 O O . PRO A 1 110 ? -12.393 0.303 27.656 1.00 85.12 110 PRO A O 1
ATOM 902 N N . ILE A 1 111 ? -11.174 0.936 29.443 1.00 85.56 111 ILE A N 1
ATOM 903 C CA . ILE A 1 111 ? -10.980 -0.419 29.990 1.00 85.56 111 ILE A CA 1
ATOM 904 C C . ILE A 1 111 ? -12.325 -0.995 30.449 1.00 85.56 111 ILE A C 1
ATOM 906 O O . ILE A 1 111 ? -12.639 -2.154 30.179 1.00 85.56 111 ILE A O 1
ATOM 910 N N . ASP A 1 112 ? -13.132 -0.156 31.099 1.00 87.50 112 ASP A N 1
ATOM 911 C CA . ASP A 1 112 ? -14.464 -0.517 31.558 1.00 87.50 112 ASP A CA 1
ATOM 912 C C . ASP A 1 112 ? -15.517 -0.222 30.492 1.00 87.50 112 ASP A C 1
ATOM 914 O O . ASP A 1 112 ? -15.433 0.742 29.724 1.00 87.50 112 ASP A O 1
ATOM 918 N N . TYR A 1 113 ? -16.565 -1.042 30.474 1.00 86.62 113 TYR A N 1
ATOM 919 C CA . TYR A 1 113 ? -17.703 -0.793 29.606 1.00 86.62 113 TYR A CA 1
ATOM 920 C C . TYR A 1 113 ? -18.404 0.515 29.996 1.00 86.62 113 TYR A C 1
ATOM 922 O O . TYR A 1 113 ? -18.965 0.644 31.083 1.00 86.62 113 TYR A O 1
ATOM 930 N N . VAL A 1 114 ? -18.441 1.458 29.056 1.00 86.44 114 VAL A N 1
ATOM 931 C CA . VAL A 1 114 ? -19.227 2.695 29.147 1.00 86.44 114 VAL A CA 1
ATOM 932 C C . VAL A 1 114 ? -20.424 2.575 28.197 1.00 86.44 114 VAL A C 1
ATOM 934 O O . VAL A 1 114 ? -20.223 2.132 27.067 1.00 86.44 114 VAL A O 1
ATOM 937 N N . PRO A 1 115 ? -21.660 2.937 28.574 1.00 87.06 115 PRO A N 1
ATOM 938 C CA . PRO A 1 115 ? -22.808 2.936 27.662 1.00 87.06 115 PRO A CA 1
ATOM 939 C C . PRO A 1 115 ? -22.707 4.044 26.598 1.00 87.06 115 PRO A C 1
ATOM 941 O O . PRO A 1 115 ? -22.067 5.072 26.813 1.00 87.06 115 PRO A O 1
ATOM 944 N N . GLU A 1 116 ? -23.349 3.856 25.439 1.00 84.94 116 GLU A N 1
ATOM 945 C CA . GLU A 1 116 ? -23.209 4.734 24.259 1.00 84.94 116 GLU A CA 1
ATOM 946 C C . GLU A 1 116 ? -23.473 6.219 24.533 1.00 84.94 116 GLU A C 1
ATOM 948 O O . GLU A 1 116 ? -22.789 7.074 23.973 1.00 84.94 116 GLU A O 1
ATOM 953 N N . GLN A 1 117 ? -24.417 6.519 25.427 1.00 86.56 117 GLN A N 1
ATOM 954 C CA . GLN A 1 117 ? -24.829 7.878 25.786 1.00 86.56 117 GLN A CA 1
ATOM 955 C C . GLN A 1 117 ? -23.778 8.631 26.615 1.00 86.56 117 GLN A C 1
ATOM 957 O O . GLN A 1 117 ? -23.817 9.854 26.679 1.00 86.56 117 GLN A O 1
ATOM 962 N N . GLN A 1 118 ? -22.864 7.910 27.270 1.00 85.56 118 GLN A N 1
ATOM 963 C CA . GLN A 1 118 ? -21.831 8.476 28.147 1.00 85.56 118 GLN A CA 1
ATOM 964 C C . GLN A 1 118 ? -20.443 8.492 27.490 1.00 85.56 118 GLN A C 1
ATOM 966 O O . GLN A 1 118 ? -19.503 9.066 28.035 1.00 85.56 118 GLN A O 1
ATOM 971 N N . ARG A 1 119 ? -20.298 7.862 26.319 1.00 86.25 119 ARG A N 1
ATOM 972 C CA . ARG A 1 119 ? -19.055 7.858 25.540 1.00 86.25 119 ARG A CA 1
ATOM 973 C C . ARG A 1 119 ? -18.857 9.193 24.825 1.00 86.25 119 ARG A C 1
ATOM 975 O O . ARG A 1 119 ? -19.814 9.865 24.451 1.00 86.25 119 ARG A O 1
ATOM 982 N N . SER A 1 120 ? -17.599 9.529 24.551 1.00 88.69 120 SER A N 1
ATOM 983 C CA . SER A 1 120 ? -17.268 10.642 23.657 1.00 88.69 120 SER A CA 1
ATOM 984 C C . SER A 1 120 ? -17.868 10.418 22.264 1.00 88.69 120 SER A C 1
ATOM 986 O O . SER A 1 120 ? -17.783 9.322 21.703 1.00 88.69 120 SER A O 1
ATOM 988 N N . GLU A 1 121 ? -18.430 11.473 21.669 1.00 88.31 121 GLU A N 1
ATOM 989 C CA . GLU A 1 121 ? -18.991 11.431 20.314 1.00 88.31 121 GLU A CA 1
ATOM 990 C C . GLU A 1 121 ? -17.942 10.999 19.275 1.00 88.31 121 GLU A C 1
ATOM 992 O O . GLU A 1 121 ? -18.256 10.264 18.337 1.00 88.31 121 GLU A O 1
ATOM 997 N N . ALA A 1 122 ? -16.681 11.403 19.466 1.00 87.75 122 ALA A N 1
ATOM 998 C CA . ALA A 1 122 ? -15.572 11.023 18.594 1.00 87.75 122 ALA A CA 1
ATOM 999 C C . ALA A 1 122 ? -15.328 9.506 18.608 1.00 87.75 122 ALA A C 1
ATOM 1001 O O . ALA A 1 122 ? -15.207 8.894 17.547 1.00 87.75 122 ALA A O 1
ATOM 1002 N N . PHE A 1 123 ? -15.345 8.890 19.794 1.00 89.00 123 PHE A N 1
ATOM 1003 C CA . PHE A 1 123 ? -15.199 7.442 19.939 1.00 89.00 123 PHE A CA 1
ATOM 1004 C C . PHE A 1 123 ? -16.373 6.695 19.299 1.00 89.00 123 PHE A C 1
ATOM 1006 O O . PHE A 1 123 ? -16.162 5.739 18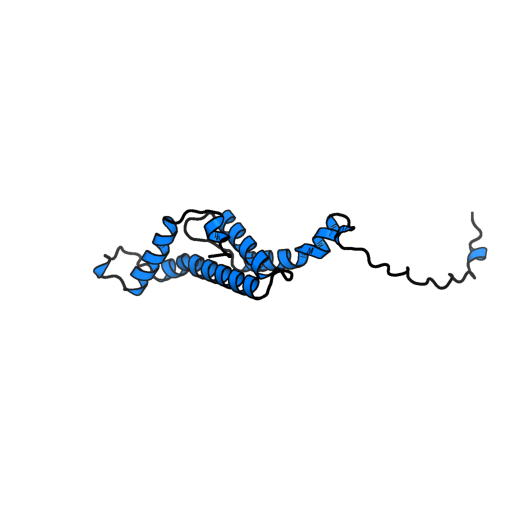.560 1.00 89.00 123 PHE A O 1
ATOM 1013 N N . ASN A 1 124 ? -17.609 7.163 19.500 1.00 90.44 124 ASN A N 1
ATOM 1014 C CA . ASN A 1 124 ? -18.783 6.552 18.871 1.00 90.44 124 ASN A CA 1
ATOM 1015 C C . ASN A 1 124 ? -18.721 6.624 17.335 1.00 90.44 124 ASN A C 1
ATOM 1017 O O . ASN A 1 124 ? -19.039 5.643 16.661 1.00 90.44 124 ASN A O 1
ATOM 1021 N N . LYS A 1 125 ? -18.279 7.757 16.766 1.00 90.94 125 LYS A N 1
ATOM 1022 C CA . LYS A 1 125 ? -18.071 7.903 15.314 1.00 90.94 125 LYS A CA 1
ATOM 1023 C C . LYS A 1 125 ? -16.997 6.947 14.797 1.00 90.94 125 LYS A C 1
ATOM 1025 O O . LYS A 1 125 ? -17.241 6.258 13.808 1.00 90.94 125 LYS A O 1
ATOM 1030 N N . LEU A 1 126 ? -15.854 6.876 15.481 1.00 91.38 126 LEU A N 1
ATOM 1031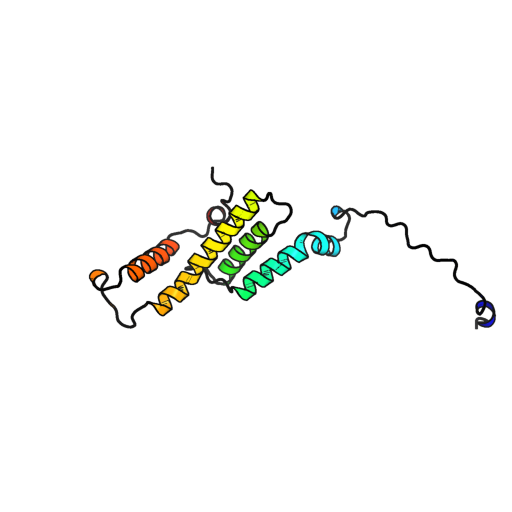 C CA . LEU A 1 126 ? -14.750 5.981 15.133 1.00 91.38 126 LEU A CA 1
ATOM 1032 C C . LEU A 1 126 ? -15.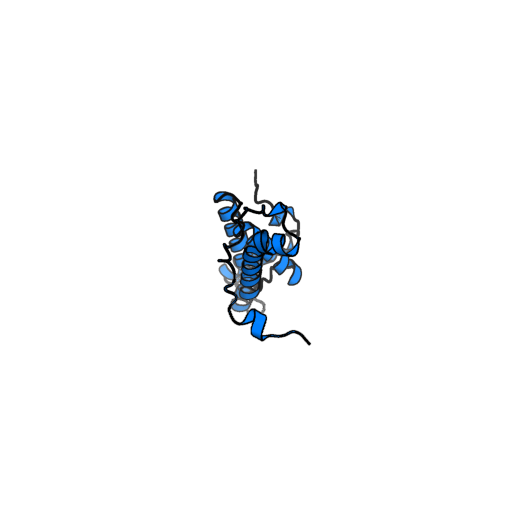180 4.510 15.190 1.00 91.38 126 LEU A C 1
ATOM 1034 O O . LEU A 1 126 ? -14.988 3.768 14.230 1.00 91.38 126 LEU A O 1
ATOM 1038 N N . LEU A 1 127 ? -15.833 4.101 16.280 1.00 90.88 127 LEU A N 1
ATOM 1039 C CA . LEU A 1 127 ? -16.316 2.737 16.471 1.00 90.88 127 LEU A CA 1
ATOM 1040 C C . LEU A 1 127 ? -17.357 2.354 15.414 1.00 90.88 127 LEU A C 1
ATOM 1042 O O . LEU A 1 127 ? -17.302 1.256 14.865 1.00 90.88 127 LEU A O 1
ATOM 1046 N N . LYS A 1 128 ? -18.280 3.263 15.079 1.00 91.44 128 LYS A N 1
ATOM 1047 C CA . LYS A 1 128 ? -19.264 3.038 14.014 1.00 91.44 128 LYS A CA 1
ATOM 1048 C C . LYS A 1 128 ? -18.593 2.878 12.647 1.00 91.44 128 LYS A C 1
ATOM 1050 O O . LYS A 1 128 ? -18.968 1.976 11.900 1.00 91.44 128 LYS A O 1
ATOM 1055 N N . ALA A 1 129 ? -17.603 3.716 12.332 1.00 91.50 129 ALA A N 1
ATOM 1056 C CA . ALA A 1 129 ? -16.834 3.612 11.094 1.00 91.50 129 ALA A CA 1
ATOM 1057 C C . ALA A 1 129 ? -16.063 2.287 11.025 1.00 91.50 129 ALA A C 1
ATOM 1059 O O . ALA A 1 129 ? -16.163 1.584 10.024 1.00 91.50 129 ALA A O 1
ATOM 1060 N N . PHE A 1 130 ? -15.397 1.884 12.108 1.00 92.75 130 PHE A N 1
ATOM 1061 C CA . PHE A 1 130 ? -14.729 0.589 12.193 1.00 92.75 130 PHE A CA 1
ATOM 1062 C C . PHE A 1 130 ? -15.714 -0.563 11.974 1.00 92.75 130 PHE A C 1
ATOM 1064 O O . PHE A 1 130 ? -15.516 -1.371 11.075 1.00 92.75 130 PHE A O 1
ATOM 1071 N N . LEU A 1 131 ? -16.820 -0.613 12.721 1.00 91.88 131 LEU A N 1
ATOM 1072 C CA . LEU A 1 131 ? -17.799 -1.697 12.612 1.00 91.88 131 LEU A CA 1
ATOM 1073 C C . LEU A 1 131 ? -18.462 -1.771 11.233 1.00 91.88 131 LEU A C 1
ATOM 1075 O O . LEU A 1 131 ? -18.735 -2.875 10.770 1.00 91.88 131 LEU A O 1
ATOM 1079 N N . SER A 1 132 ? -18.655 -0.641 10.545 1.00 91.88 132 SER A N 1
ATOM 1080 C CA . SER A 1 132 ? -19.186 -0.649 9.175 1.00 91.88 132 SER A CA 1
ATOM 1081 C C . SER A 1 132 ? -18.296 -1.391 8.176 1.00 91.88 132 SER A C 1
ATOM 1083 O O . SER A 1 132 ? -18.801 -1.872 7.167 1.00 91.88 132 SER A O 1
ATOM 1085 N N . LEU A 1 133 ? -16.994 -1.540 8.457 1.00 89.94 133 LEU A N 1
ATOM 1086 C CA . LEU A 1 133 ? -16.070 -2.284 7.596 1.00 89.94 133 LEU A CA 1
ATOM 1087 C C . LEU A 1 133 ? -16.271 -3.799 7.689 1.00 89.94 133 LEU A C 1
ATOM 1089 O O . LEU A 1 133 ? -15.863 -4.512 6.775 1.00 89.94 133 LEU A O 1
ATOM 1093 N N . ARG A 1 134 ? -16.895 -4.292 8.767 1.00 88.69 134 ARG A N 1
ATOM 1094 C CA . ARG A 1 134 ? -17.180 -5.720 8.969 1.00 88.69 134 ARG A CA 1
ATOM 1095 C C . ARG A 1 134 ? -18.177 -6.250 7.951 1.00 88.69 134 ARG A C 1
ATOM 1097 O O . ARG A 1 134 ? -18.033 -7.371 7.481 1.00 88.69 134 ARG A O 1
ATOM 1104 N N . ASP A 1 135 ? -19.179 -5.438 7.639 1.00 81.69 135 ASP A N 1
ATOM 1105 C CA . ASP A 1 135 ? -20.279 -5.826 6.758 1.00 81.69 135 ASP A CA 1
ATOM 1106 C C . ASP A 1 135 ? -19.890 -5.674 5.274 1.00 81.69 135 ASP A C 1
ATOM 1108 O O . ASP A 1 135 ? -20.676 -5.979 4.380 1.00 81.69 135 ASP A O 1
ATOM 1112 N N . GLN A 1 136 ? -18.672 -5.199 4.991 1.00 80.25 136 GLN A N 1
ATOM 1113 C CA . GLN A 1 136 ? -18.176 -5.047 3.634 1.00 80.25 136 GLN A CA 1
ATOM 1114 C C . GLN A 1 136 ? -17.463 -6.316 3.166 1.00 80.25 136 GLN A C 1
ATOM 1116 O O . GLN A 1 136 ? -16.423 -6.697 3.704 1.00 80.25 136 GLN A O 1
ATOM 1121 N N . GLU A 1 137 ? -17.970 -6.914 2.091 1.00 78.81 137 GLU A N 1
ATOM 1122 C CA . GLU A 1 137 ? -17.356 -8.088 1.475 1.00 78.81 137 GLU A CA 1
ATOM 1123 C C . GLU A 1 137 ? -15.965 -7.770 0.896 1.00 78.81 137 GLU A C 1
ATOM 1125 O O . GLU A 1 137 ? -15.719 -6.700 0.318 1.00 78.81 137 GLU A O 1
ATOM 1130 N N . ASP A 1 138 ? -15.040 -8.721 1.043 1.00 83.38 138 ASP A N 1
ATOM 1131 C CA . ASP A 1 138 ? -13.751 -8.725 0.350 1.00 83.38 138 ASP A CA 1
ATOM 1132 C C . ASP A 1 138 ? -13.963 -9.173 -1.100 1.00 83.38 138 ASP A C 1
ATOM 1134 O O . ASP A 1 138 ? -13.773 -10.334 -1.459 1.00 83.38 138 ASP A O 1
ATOM 1138 N N . SER A 1 139 ? -14.420 -8.238 -1.930 1.00 82.88 139 SER A N 1
ATOM 1139 C CA . SER A 1 139 ? -14.614 -8.444 -3.362 1.00 82.88 139 SER A CA 1
ATOM 1140 C C . SER A 1 139 ? -13.544 -7.716 -4.165 1.00 82.88 139 SER A C 1
ATOM 1142 O O . SER A 1 139 ? -13.077 -6.643 -3.783 1.00 82.88 139 SER A O 1
ATOM 1144 N N . GLU A 1 140 ? -13.171 -8.274 -5.319 1.00 76.44 140 GLU A N 1
ATOM 1145 C CA . GLU A 1 140 ? -12.224 -7.625 -6.229 1.00 76.44 140 GLU A CA 1
ATOM 1146 C C . GLU A 1 140 ? -12.713 -6.224 -6.612 1.00 76.44 140 GLU A C 1
ATOM 1148 O O . GLU A 1 140 ? -11.972 -5.259 -6.451 1.00 76.44 140 GLU A O 1
ATOM 1153 N N . ASN A 1 141 ? -13.994 -6.098 -6.974 1.00 80.19 141 ASN A N 1
ATOM 1154 C CA . ASN A 1 141 ? -14.618 -4.833 -7.362 1.00 80.19 141 ASN A CA 1
ATOM 1155 C C . ASN A 1 141 ? -14.440 -3.729 -6.317 1.00 80.19 141 ASN A C 1
ATOM 1157 O O . ASN A 1 141 ? -14.226 -2.582 -6.687 1.00 80.19 141 ASN A O 1
ATOM 1161 N N . ARG A 1 142 ? -14.480 -4.034 -5.016 1.00 82.81 142 ARG A N 1
ATOM 1162 C CA . ARG A 1 142 ? -14.268 -3.025 -3.966 1.00 82.81 142 ARG A CA 1
ATOM 1163 C C . ARG A 1 142 ? -12.885 -2.388 -4.056 1.00 82.81 142 ARG A C 1
ATOM 1165 O O . ARG A 1 142 ? -12.745 -1.176 -3.906 1.00 82.81 142 ARG A O 1
ATOM 1172 N N . TRP A 1 143 ? -11.871 -3.213 -4.280 1.00 82.31 143 TRP A N 1
ATOM 1173 C CA . TRP A 1 143 ? -10.479 -2.778 -4.311 1.00 82.31 143 TRP A CA 1
ATOM 1174 C C . TRP A 1 143 ? -10.062 -2.284 -5.694 1.00 82.31 143 TRP A C 1
ATOM 1176 O O . TRP A 1 143 ? -9.134 -1.483 -5.797 1.00 82.31 143 TRP A O 1
ATOM 1186 N N . THR A 1 144 ? -10.744 -2.742 -6.750 1.00 73.62 144 THR A N 1
ATOM 1187 C CA . THR A 1 144 ? -10.379 -2.485 -8.145 1.00 73.62 144 THR A CA 1
ATOM 1188 C C . THR A 1 144 ? -11.319 -1.552 -8.906 1.00 73.62 144 THR A C 1
ATOM 1190 O O . THR A 1 144 ? -10.972 -1.187 -10.033 1.00 73.62 144 THR A O 1
ATOM 1193 N N . ASN A 1 145 ? -12.426 -1.066 -8.315 1.00 71.69 145 ASN A N 1
ATOM 1194 C CA . ASN A 1 145 ? -13.270 -0.013 -8.909 1.00 71.69 145 ASN A CA 1
ATOM 1195 C C . ASN A 1 145 ? -12.584 1.366 -8.916 1.00 71.69 145 ASN A C 1
ATOM 1197 O O . ASN A 1 145 ? -13.012 2.360 -8.327 1.00 71.69 145 ASN A O 1
ATOM 1201 N N . PHE A 1 146 ? -11.494 1.448 -9.670 1.00 59.91 146 PHE A N 1
ATOM 1202 C CA . PHE A 1 146 ? -10.841 2.686 -10.075 1.00 59.91 146 PHE A CA 1
ATOM 1203 C C . PHE A 1 146 ? -11.513 3.323 -11.292 1.00 59.91 146 PHE A C 1
ATOM 1205 O O . PHE A 1 146 ? -11.112 4.409 -11.707 1.00 59.91 146 PHE A O 1
ATOM 1212 N N . PHE A 1 147 ? -12.490 2.638 -11.877 1.00 51.66 147 PHE A N 1
ATOM 1213 C CA . PHE A 1 147 ? -13.330 3.093 -12.973 1.00 51.66 147 PHE A CA 1
ATOM 1214 C C . PHE A 1 147 ? -14.771 3.084 -12.461 1.00 51.66 147 PHE A C 1
ATOM 1216 O O . PHE A 1 147 ? -15.582 2.276 -12.873 1.00 51.66 147 PHE A O 1
ATOM 1223 N N . GLY A 1 148 ? -15.059 3.910 -11.456 1.00 50.59 148 GLY A N 1
ATOM 1224 C CA . GLY A 1 148 ? -16.458 4.265 -11.206 1.00 50.59 148 GLY A CA 1
ATOM 1225 C C . GLY A 1 148 ? -17.009 4.965 -12.448 1.00 50.59 148 GLY A C 1
ATOM 1226 O O . GLY A 1 148 ? -16.259 5.765 -13.022 1.00 50.59 148 GLY A O 1
ATOM 1227 N N . ASP A 1 149 ? -18.239 4.601 -12.821 1.00 39.03 149 ASP A N 1
ATOM 1228 C CA . ASP A 1 149 ? -19.074 5.239 -13.850 1.00 39.03 149 ASP A CA 1
ATOM 1229 C C . ASP A 1 149 ? -18.983 6.776 -13.841 1.00 39.03 149 ASP A C 1
ATOM 1231 O O . ASP A 1 149 ? -18.881 7.371 -12.737 1.00 39.03 149 ASP A O 1
#

Foldseek 3Di:
DDDCVVVPPDDDPPDDDPDPDDDDLVNDDPVSVCVVACPVQLVVLVVVCVVLQFDAQPDDSVVRSVLLSVLSSQLSHPPDDPVLNVLSVVLNVVSSVRRCLVVVCVVQPDPDDDDPVPGDPVNVVSVVSSVVVNPDDPDPCVSPVSPDD

Organism: Hymenolepis diminuta (NCBI:txid6216)

Radius of gyration: 27.44 Å; chains: 1; bounding box: 83×38×64 Å

pLDDT: mean 87.83, std 9.66, range [39.03, 97.62]

Sequence (149 aa):
MHRPSLYTGFRLPNKLPPKKEPIRVDELPLPGYLEQTVANTLREALAACSKFRPKYPFLSPERSALIYLALELKALNPRSPDYLRRRAKKHVQQFEESSNFIDQLVETMPIDYVPEQQRSEAFNKLLKAFLSLRDQEDSENRWTNFFGD